Protein AF-A0A3C0IAL8-F1 (afdb_monomer_lite)

pLDDT: mean 86.15, std 12.49, range [31.2, 97.81]

Secondary structure (DSSP, 8-state):
------SS---EEE---GGGS--SSS-EEE-GGGSPP--GGG-SSS-TTSPPPPHHHHHHHHHTHHHHHHHHHHHHHHHHHHHHHHHHTT----HHHHHHHT-HHHHHHHHHH-TT--EE---SSPEEPS-TT---EEEEEEE-TTSSEEEEEEE-SSS--EEEEEE----

Foldseek 3Di:
DPPPPDPDDDFDWAAAPDPLRGDPDRIDTGHPVSDDDDDCVCVPLQNPVQDFDDVVVVVVCVVCVPVVVVQLVVQLVLVVQACVQCVVVLWHDDPSVNVQSNDVRNQSSCCVVDPQNKHFDWDSDWAADPDPVARKTWIWTIAGPVNQKTWIWIIDNPDDIDIDMDGPPPD

Sequence (171 aa):
MQHETTFFDKGWVSFDLGKYRPCHGTYCFFDYDNLPPVDESLFTGNFQWMPLLPKRLQKAAEEDGQARIDSLIYWKNKITNLQQQAQTLGLILPESFVTWMTNPDFLDTVASLSCTACYFDLSETLIKLPFPEEDGHVVRFLNDQQDVICWYLYLHPQKSPLQLTSSLFYA

Radius of gyration: 17.36 Å; chains: 1; bounding box: 44×36×45 Å

Structure (mmCIF, N/CA/C/O backbone):
data_AF-A0A3C0IAL8-F1
#
_entry.id   AF-A0A3C0IAL8-F1
#
loop_
_atom_site.group_PDB
_atom_site.id
_atom_site.type_symbol
_atom_site.label_atom_id
_atom_site.label_alt_id
_atom_site.label_comp_id
_atom_site.label_asym_id
_atom_site.label_entity_id
_atom_site.label_seq_id
_atom_site.pdbx_PDB_ins_code
_atom_site.Cartn_x
_atom_site.Cartn_y
_atom_site.Cartn_z
_atom_site.occupancy
_atom_site.B_iso_or_equiv
_atom_site.auth_seq_id
_atom_site.auth_comp_id
_atom_site.auth_asym_id
_atom_site.auth_atom_id
_atom_site.pdbx_PDB_model_num
ATOM 1 N N . MET A 1 1 ? -14.814 -23.830 5.167 1.00 35.75 1 MET A N 1
ATOM 2 C CA . MET A 1 1 ? -14.252 -22.494 5.445 1.00 35.75 1 MET A CA 1
ATOM 3 C C . MET A 1 1 ? -15.424 -21.547 5.611 1.00 35.75 1 MET A C 1
ATOM 5 O O . MET A 1 1 ? -16.245 -21.485 4.709 1.00 35.75 1 MET A O 1
ATOM 9 N N . GLN A 1 2 ? -15.593 -20.934 6.783 1.00 31.20 2 GLN A N 1
ATOM 10 C CA . GLN A 1 2 ? -16.608 -19.894 6.966 1.00 31.20 2 GLN A CA 1
ATOM 11 C C . GLN A 1 2 ? -16.136 -18.665 6.186 1.00 31.20 2 GLN A C 1
ATOM 13 O O . GLN A 1 2 ? -15.027 -18.194 6.417 1.00 31.20 2 GLN A O 1
ATOM 18 N N . HIS A 1 3 ? -16.928 -18.198 5.221 1.00 40.94 3 HIS A N 1
ATOM 19 C CA . HIS A 1 3 ? -16.642 -16.939 4.547 1.00 40.94 3 HIS A CA 1
ATOM 20 C C . HIS A 1 3 ? -16.819 -15.820 5.574 1.00 40.94 3 HIS A C 1
ATOM 22 O O . HIS A 1 3 ? -17.936 -15.568 6.017 1.00 40.94 3 HIS A O 1
ATOM 28 N N . GLU A 1 4 ? -15.727 -15.170 5.975 1.00 52.72 4 GLU A N 1
ATOM 29 C CA . GLU A 1 4 ? -15.801 -13.877 6.652 1.00 52.72 4 GLU A CA 1
ATOM 30 C C . GLU A 1 4 ? -16.563 -12.915 5.735 1.00 52.72 4 GLU A C 1
ATOM 32 O O . GLU A 1 4 ? -16.044 -12.475 4.700 1.00 52.72 4 GLU A O 1
ATOM 37 N N . THR A 1 5 ? -17.814 -12.623 6.085 1.00 56.06 5 THR A N 1
ATOM 38 C CA . THR A 1 5 ? -18.543 -11.468 5.563 1.00 56.06 5 THR A CA 1
ATOM 39 C C . THR A 1 5 ? -17.784 -10.224 5.993 1.00 56.06 5 THR A C 1
ATOM 41 O O . THR A 1 5 ? -17.752 -9.887 7.176 1.00 56.06 5 THR A O 1
ATOM 44 N N . THR A 1 6 ? -17.121 -9.576 5.040 1.00 67.06 6 THR A N 1
ATOM 45 C CA . THR A 1 6 ? -16.482 -8.280 5.256 1.00 67.06 6 THR A CA 1
ATOM 46 C C . THR A 1 6 ? -17.511 -7.179 5.069 1.00 67.06 6 THR A C 1
ATOM 48 O O . THR A 1 6 ? -18.437 -7.319 4.276 1.00 67.06 6 THR A O 1
ATOM 51 N N . PHE A 1 7 ? -17.330 -6.071 5.784 1.00 84.31 7 PHE A N 1
ATOM 52 C CA . PHE A 1 7 ? -18.125 -4.855 5.599 1.00 84.31 7 PHE A CA 1
ATOM 53 C C . PHE A 1 7 ? -17.987 -4.276 4.175 1.00 84.31 7 PHE A C 1
ATOM 55 O O . PHE A 1 7 ? -18.891 -3.610 3.684 1.00 84.31 7 PHE A O 1
ATOM 62 N N . PHE A 1 8 ? -16.862 -4.554 3.508 1.00 89.25 8 PHE A N 1
ATOM 63 C CA . PHE A 1 8 ? -16.545 -4.090 2.158 1.00 89.25 8 PHE A CA 1
ATOM 64 C C . PHE A 1 8 ? -16.796 -5.166 1.101 1.00 89.25 8 PHE A C 1
ATOM 66 O O . PHE A 1 8 ? -16.550 -6.352 1.356 1.00 89.25 8 PHE A O 1
ATOM 73 N N . ASP A 1 9 ? -17.183 -4.730 -0.099 1.00 90.38 9 ASP A N 1
ATOM 74 C CA . ASP A 1 9 ? -17.199 -5.568 -1.297 1.00 90.38 9 ASP A CA 1
ATOM 75 C C . ASP A 1 9 ? -15.788 -6.082 -1.619 1.00 90.38 9 ASP A C 1
ATOM 77 O O . ASP A 1 9 ? -14.794 -5.363 -1.479 1.00 90.38 9 ASP A O 1
ATOM 81 N N . LYS A 1 10 ? -15.694 -7.343 -2.057 1.00 91.69 10 LYS A N 1
ATOM 82 C CA . LYS A 1 10 ? -14.419 -8.010 -2.352 1.00 91.69 10 LYS A CA 1
ATOM 83 C C . LYS A 1 10 ? -14.203 -8.120 -3.850 1.00 91.69 10 LYS A C 1
ATOM 85 O O . LYS A 1 10 ? -15.022 -8.698 -4.555 1.00 91.69 10 LYS A O 1
ATOM 90 N N . GLY A 1 11 ? -13.073 -7.607 -4.312 1.00 92.00 11 GLY A N 1
ATOM 91 C CA . GLY A 1 11 ? -12.662 -7.721 -5.700 1.00 92.00 11 GLY A CA 1
ATOM 92 C C . GLY A 1 11 ? -11.395 -6.932 -5.979 1.00 92.00 11 GLY A C 1
ATOM 93 O O . GLY A 1 11 ? -10.734 -6.398 -5.084 1.00 92.00 11 GLY A O 1
ATOM 94 N N . TRP A 1 12 ? -11.038 -6.883 -7.251 1.00 90.56 12 TRP A N 1
ATOM 95 C CA . TRP A 1 12 ? -9.847 -6.226 -7.753 1.00 90.56 12 TRP A CA 1
ATOM 96 C C . TRP A 1 12 ? -10.233 -5.048 -8.632 1.00 90.56 12 TRP A C 1
ATOM 98 O O . TRP A 1 12 ? -10.890 -5.227 -9.656 1.00 90.56 12 TRP A O 1
ATOM 108 N N . VAL A 1 13 ? -9.812 -3.844 -8.248 1.00 91.62 13 VAL A N 1
ATOM 109 C CA . VAL A 1 13 ? -9.981 -2.640 -9.068 1.00 91.62 13 VAL A CA 1
ATOM 110 C C . VAL A 1 13 ? -8.710 -2.396 -9.865 1.00 91.62 13 VAL A C 1
ATOM 112 O O . VAL A 1 13 ? -7.643 -2.175 -9.293 1.00 91.62 13 VAL A O 1
ATOM 115 N N . SER A 1 14 ? -8.806 -2.466 -11.193 1.00 88.12 14 SER A N 1
ATOM 116 C CA . SER A 1 14 ? -7.638 -2.351 -12.072 1.00 88.12 14 SER A CA 1
ATOM 117 C C . SER A 1 14 ? -8.013 -2.023 -13.515 1.00 88.12 14 SER A C 1
ATOM 119 O O . SER A 1 14 ? -9.185 -2.021 -13.888 1.00 88.12 14 SER A O 1
ATOM 121 N N . PHE A 1 15 ? -6.994 -1.749 -14.319 1.00 86.06 15 PHE A N 1
ATOM 122 C CA . PHE A 1 15 ? -7.087 -1.391 -15.728 1.00 86.06 15 PHE A CA 1
ATOM 123 C C . PHE A 1 15 ? -7.326 -2.603 -16.636 1.00 86.06 15 PHE A C 1
ATOM 125 O O . PHE A 1 15 ? -7.251 -3.758 -16.203 1.00 86.06 15 PHE A O 1
ATOM 132 N N . ASP A 1 16 ? -7.633 -2.315 -17.898 1.00 86.31 16 ASP A N 1
ATOM 133 C CA . ASP A 1 16 ? -7.812 -3.264 -18.999 1.00 86.31 16 ASP A CA 1
ATOM 134 C C . ASP A 1 16 ? -6.561 -4.136 -19.246 1.00 86.31 16 ASP A C 1
ATOM 136 O O . ASP A 1 16 ? -5.444 -3.629 -19.312 1.00 86.31 16 ASP A O 1
ATOM 140 N N . LEU A 1 17 ? -6.729 -5.452 -19.427 1.00 82.75 17 LEU A N 1
ATOM 141 C CA . LEU A 1 17 ? -5.654 -6.358 -19.884 1.00 82.75 17 LEU A CA 1
ATOM 142 C C . LEU A 1 17 ? -5.938 -6.910 -21.288 1.00 82.75 17 LEU A C 1
ATOM 144 O O . LEU A 1 17 ? -5.728 -8.094 -21.580 1.00 82.75 17 LEU A O 1
ATOM 148 N N . GLY A 1 18 ? -6.463 -6.060 -22.164 1.00 83.69 18 GLY A N 1
ATOM 149 C CA . GLY A 1 18 ? -6.900 -6.392 -23.508 1.00 83.69 18 GLY A CA 1
ATOM 150 C C . GLY A 1 18 ? -7.873 -7.566 -23.513 1.00 83.69 18 GLY A C 1
ATOM 151 O O . GLY A 1 18 ? -8.793 -7.667 -22.704 1.00 83.69 18 GLY A O 1
ATOM 152 N N . LYS A 1 19 ? -7.621 -8.524 -24.409 1.00 83.44 19 LYS A N 1
ATOM 153 C CA . LYS A 1 19 ? -8.463 -9.720 -24.571 1.00 83.44 19 LYS A CA 1
ATOM 154 C C . LYS A 1 19 ? -8.556 -10.619 -23.331 1.00 83.44 19 LYS A C 1
ATOM 156 O O . LYS A 1 19 ? -9.423 -11.483 -23.304 1.00 83.44 19 LYS A O 1
ATOM 161 N N . TYR A 1 20 ? -7.649 -10.479 -22.360 1.00 80.94 20 TYR A N 1
ATOM 162 C CA . TYR A 1 20 ? -7.634 -11.332 -21.168 1.00 80.94 20 TYR A CA 1
ATOM 163 C C . TYR A 1 20 ? -8.583 -10.828 -20.083 1.00 80.94 20 TYR A C 1
ATOM 165 O O . TYR A 1 20 ? -9.113 -11.633 -19.326 1.00 80.94 20 TYR A O 1
ATOM 173 N N . ARG A 1 21 ? -8.797 -9.509 -20.008 1.00 85.31 21 ARG A N 1
ATOM 174 C CA . ARG A 1 21 ? -9.696 -8.878 -19.038 1.00 85.31 21 ARG A CA 1
ATOM 175 C C . ARG A 1 21 ? -10.099 -7.491 -19.552 1.00 85.31 21 ARG A C 1
ATOM 177 O O . ARG A 1 21 ? -9.453 -6.510 -19.172 1.00 85.31 21 ARG A O 1
ATOM 184 N N . PRO A 1 22 ? -11.101 -7.410 -20.445 1.00 86.50 22 PRO A N 1
ATOM 185 C CA . PRO A 1 22 ? -11.515 -6.137 -21.002 1.00 86.50 22 PRO A CA 1
ATOM 186 C C . PRO A 1 22 ? -12.131 -5.237 -19.920 1.00 86.50 22 PRO A C 1
ATOM 188 O O . PRO A 1 22 ? -12.873 -5.710 -19.058 1.00 86.50 22 PRO A O 1
ATOM 191 N N . CYS A 1 23 ? -11.842 -3.941 -19.976 1.00 87.81 23 CYS A N 1
ATOM 192 C CA . CYS A 1 23 ? -12.430 -2.902 -19.139 1.00 87.81 23 CYS A CA 1
ATOM 193 C C . CYS A 1 23 ? -12.922 -1.750 -20.021 1.00 87.81 23 CYS A C 1
ATOM 195 O O . CYS A 1 23 ? -12.203 -1.252 -20.882 1.00 87.81 23 CYS A O 1
ATOM 197 N N . HIS A 1 24 ? -14.158 -1.300 -19.799 1.00 85.06 24 HIS A N 1
ATOM 198 C CA . HIS A 1 24 ? -14.776 -0.208 -20.564 1.00 85.06 24 HIS A CA 1
ATOM 199 C C . HIS A 1 24 ? -14.471 1.193 -19.992 1.00 85.06 24 HIS A C 1
ATOM 201 O O . HIS A 1 24 ? -15.187 2.150 -20.279 1.00 85.06 24 HIS A O 1
ATOM 207 N N . GLY A 1 25 ? -13.407 1.318 -19.197 1.00 85.00 25 GLY A N 1
ATOM 208 C CA . GLY A 1 25 ? -12.898 2.562 -18.618 1.00 85.00 25 GLY A CA 1
ATOM 209 C C . GLY A 1 25 ? -11.415 2.429 -18.254 1.00 85.00 25 GLY A C 1
ATOM 210 O O . GLY A 1 25 ? -10.794 1.412 -18.557 1.00 85.00 25 GLY A O 1
ATOM 211 N N . THR A 1 26 ? -10.839 3.437 -17.592 1.00 86.31 26 THR A N 1
ATOM 212 C CA . THR A 1 26 ? -9.452 3.341 -17.088 1.00 86.31 26 THR A CA 1
ATOM 213 C C . THR A 1 26 ? -9.331 2.282 -15.992 1.00 86.31 26 THR A C 1
ATOM 215 O O . THR A 1 26 ? -8.341 1.561 -15.945 1.00 86.31 26 THR A O 1
ATOM 218 N N . TYR A 1 27 ? -10.361 2.153 -15.149 1.00 91.00 27 TYR A N 1
ATOM 219 C CA . TYR A 1 27 ? -10.442 1.178 -14.065 1.00 91.00 27 TYR A CA 1
ATOM 220 C C . TYR A 1 27 ? -11.813 0.507 -14.039 1.00 91.00 27 TYR A C 1
ATOM 222 O O . TYR A 1 27 ? -12.834 1.157 -14.257 1.00 91.00 27 TYR A O 1
ATOM 230 N N . CYS A 1 28 ? -11.834 -0.785 -13.727 1.00 91.19 28 CYS A N 1
ATOM 231 C CA . CYS A 1 28 ? -13.048 -1.563 -13.502 1.00 91.19 28 CYS A CA 1
ATOM 232 C C . CYS A 1 28 ? -12.871 -2.456 -12.271 1.00 91.19 28 CYS A C 1
ATOM 234 O O . CYS A 1 28 ? -11.744 -2.761 -11.874 1.00 91.19 28 CYS A O 1
ATOM 236 N N . PHE A 1 29 ? -13.990 -2.888 -11.695 1.00 91.56 29 PHE A N 1
ATOM 237 C CA . PHE A 1 29 ? -14.034 -3.865 -10.613 1.00 91.56 29 PHE A CA 1
ATOM 238 C C . PHE A 1 29 ? -14.158 -5.283 -11.180 1.00 91.56 29 PHE A C 1
ATOM 240 O O . PHE A 1 29 ? -14.993 -5.535 -12.049 1.00 91.56 29 PHE A O 1
ATOM 247 N N . PHE A 1 30 ? -13.344 -6.204 -10.673 1.00 90.50 30 PHE A N 1
ATOM 248 C CA . PHE A 1 30 ? -13.320 -7.603 -11.088 1.00 90.50 30 PHE A CA 1
ATOM 249 C C . PHE A 1 30 ? -13.450 -8.520 -9.884 1.00 90.50 30 PHE A C 1
ATOM 251 O O . PHE A 1 30 ? -12.753 -8.338 -8.889 1.00 90.50 30 PHE A O 1
ATOM 258 N N . ASP A 1 31 ? -14.299 -9.535 -10.005 1.00 90.44 31 ASP A N 1
ATOM 259 C CA . ASP A 1 31 ? -14.340 -10.628 -9.035 1.00 90.44 31 ASP A CA 1
ATOM 260 C C . ASP A 1 31 ? -12.985 -11.358 -9.004 1.00 90.44 31 ASP A C 1
ATOM 262 O O . ASP A 1 31 ? -12.359 -11.553 -10.053 1.00 90.44 31 ASP A O 1
ATOM 266 N N . TYR A 1 32 ? -12.543 -11.768 -7.814 1.00 88.62 32 TYR A N 1
ATOM 267 C CA . TYR A 1 32 ? -11.325 -12.556 -7.646 1.00 88.62 32 TYR A CA 1
ATOM 268 C C . TYR A 1 32 ? -11.395 -13.890 -8.388 1.00 88.62 32 TYR A C 1
ATOM 270 O O . TYR A 1 32 ? -10.376 -14.323 -8.922 1.00 88.62 32 TYR A O 1
ATOM 278 N N . ASP A 1 33 ? -12.587 -14.477 -8.525 1.00 88.25 33 ASP A N 1
ATOM 279 C CA . ASP A 1 33 ? -12.788 -15.721 -9.279 1.00 88.25 33 ASP A CA 1
ATOM 280 C C . ASP A 1 33 ? -12.470 -15.570 -10.780 1.00 88.25 33 ASP A C 1
ATOM 282 O O . ASP A 1 33 ? -12.230 -16.557 -11.477 1.00 88.25 33 ASP A O 1
ATOM 286 N N . ASN A 1 34 ? -12.427 -14.333 -11.291 1.00 85.56 34 ASN A N 1
ATOM 287 C CA . ASN A 1 34 ? -12.066 -14.027 -12.677 1.00 85.56 34 ASN A CA 1
ATOM 288 C C . ASN A 1 34 ? -10.583 -13.666 -12.854 1.00 85.56 34 ASN A C 1
ATOM 290 O O . ASN A 1 34 ? -10.156 -13.351 -13.971 1.00 85.56 34 ASN A O 1
ATOM 294 N N . LEU A 1 35 ? -9.791 -13.657 -11.778 1.00 84.88 35 LEU A N 1
ATOM 295 C CA . LEU A 1 35 ? -8.363 -13.376 -11.859 1.00 84.88 35 LEU A CA 1
ATOM 296 C C . LEU A 1 35 ? -7.565 -14.655 -12.138 1.00 84.88 35 LEU A C 1
ATOM 298 O O . LEU A 1 35 ? -7.935 -15.737 -11.681 1.00 84.88 35 LEU A O 1
ATOM 302 N N . PRO A 1 36 ? -6.436 -14.554 -12.862 1.00 83.31 36 PRO A N 1
ATOM 303 C CA . PRO A 1 36 ? -5.497 -15.661 -12.954 1.00 83.31 36 PRO A CA 1
ATOM 304 C C . PRO A 1 36 ? -5.048 -16.104 -11.553 1.00 83.31 36 PRO A C 1
ATOM 306 O O . PRO A 1 36 ? -4.819 -15.240 -10.699 1.00 83.31 36 PRO A O 1
ATOM 309 N N . PRO A 1 37 ? -4.871 -17.415 -11.311 1.00 85.19 37 PRO A N 1
ATOM 310 C CA . PRO A 1 37 ? -4.350 -17.887 -10.038 1.00 85.19 37 PRO A CA 1
ATOM 311 C C . PRO A 1 37 ? -2.950 -17.315 -9.805 1.00 85.19 37 PRO A C 1
ATOM 313 O O . PRO A 1 37 ? -2.134 -17.245 -10.729 1.00 85.19 37 PRO A O 1
ATOM 316 N N . VAL A 1 38 ? -2.671 -16.932 -8.562 1.00 84.69 38 VAL A N 1
ATOM 317 C CA . VAL A 1 38 ? -1.350 -16.468 -8.138 1.00 84.69 38 VAL A CA 1
ATOM 318 C C . VAL A 1 38 ? -0.717 -17.538 -7.260 1.00 84.69 38 VAL A C 1
ATOM 320 O O . VAL A 1 38 ? -1.393 -18.174 -6.456 1.00 84.69 38 VAL A O 1
ATOM 323 N N . ASP A 1 39 ? 0.584 -17.760 -7.428 1.00 88.88 39 ASP A N 1
ATOM 324 C CA . ASP A 1 39 ? 1.335 -18.669 -6.570 1.00 88.88 39 ASP A CA 1
ATOM 325 C C . ASP A 1 39 ? 1.589 -18.011 -5.206 1.00 88.88 39 ASP A C 1
ATOM 327 O O . ASP A 1 39 ? 2.537 -17.244 -5.025 1.00 88.88 39 ASP A O 1
ATOM 331 N N . GLU A 1 40 ? 0.720 -18.308 -4.239 1.00 89.75 40 GLU A N 1
ATOM 332 C CA . GLU A 1 40 ? 0.802 -17.766 -2.879 1.00 89.75 40 GLU A CA 1
ATOM 333 C C . GLU A 1 40 ? 2.081 -18.179 -2.136 1.00 89.75 40 GLU A C 1
ATOM 335 O O . GLU A 1 40 ? 2.468 -17.513 -1.175 1.00 89.75 40 GLU A O 1
ATOM 340 N N . SER A 1 41 ? 2.801 -19.217 -2.590 1.00 90.88 41 SER A N 1
ATOM 341 C CA . SER A 1 41 ? 4.092 -19.588 -1.991 1.00 90.88 41 SER A CA 1
ATOM 342 C C . SER A 1 41 ? 5.149 -18.484 -2.133 1.00 90.88 41 SER A C 1
ATOM 344 O O . SER A 1 41 ? 6.115 -18.437 -1.369 1.00 90.88 41 SER A O 1
ATOM 346 N N . LEU A 1 42 ? 4.936 -17.542 -3.058 1.00 88.19 42 LEU A N 1
ATOM 347 C CA . LEU A 1 42 ? 5.779 -16.366 -3.260 1.00 88.19 42 LEU A CA 1
ATOM 348 C C . LEU A 1 42 ? 5.505 -15.245 -2.238 1.00 88.19 42 LEU A C 1
ATOM 350 O O . LEU A 1 42 ? 6.304 -14.310 -2.125 1.00 88.19 42 LEU A O 1
ATOM 354 N N . PHE A 1 43 ? 4.409 -15.307 -1.474 1.00 88.56 43 PHE A N 1
ATOM 355 C CA . PHE A 1 43 ? 3.984 -14.258 -0.536 1.00 88.56 43 PHE A CA 1
ATOM 356 C C . PHE A 1 43 ? 4.683 -14.365 0.825 1.00 88.56 43 PHE A C 1
ATOM 358 O O . PHE A 1 43 ? 4.064 -14.394 1.883 1.00 88.56 43 PHE A O 1
ATOM 365 N N . THR A 1 44 ? 6.013 -14.372 0.803 1.00 88.88 44 THR A N 1
ATOM 366 C CA . THR A 1 44 ? 6.854 -14.485 2.008 1.00 88.88 44 THR A CA 1
ATOM 367 C C . THR A 1 44 ? 7.075 -13.157 2.739 1.00 88.88 44 THR A C 1
ATOM 369 O O . THR A 1 44 ? 7.806 -13.113 3.722 1.00 88.88 44 THR A O 1
ATOM 372 N N . GLY A 1 45 ? 6.513 -12.053 2.233 1.00 85.62 45 GLY A N 1
ATOM 373 C CA . GLY A 1 45 ? 6.775 -10.693 2.724 1.00 85.62 45 GLY A CA 1
ATOM 374 C C . GLY A 1 45 ? 8.100 -10.080 2.247 1.00 85.62 45 GLY A C 1
ATOM 375 O O . GLY A 1 45 ? 8.328 -8.897 2.471 1.00 85.62 45 GLY A O 1
ATOM 376 N N . ASN A 1 46 ? 8.941 -10.847 1.542 1.00 84.38 46 ASN A N 1
ATOM 377 C CA . ASN A 1 46 ? 10.250 -10.396 1.044 1.00 84.38 46 ASN A CA 1
ATOM 378 C C . ASN A 1 46 ? 10.240 -9.952 -0.429 1.00 84.38 46 ASN A C 1
ATOM 380 O O . ASN A 1 46 ? 11.284 -9.590 -0.965 1.00 84.38 46 ASN A O 1
ATOM 384 N N . PHE A 1 47 ? 9.083 -10.022 -1.095 1.00 88.69 47 PHE A N 1
ATOM 385 C CA . PHE A 1 47 ? 8.866 -9.528 -2.464 1.00 88.69 47 PHE A CA 1
ATOM 386 C C . PHE A 1 47 ? 9.849 -10.073 -3.519 1.00 88.69 47 PHE A C 1
ATOM 388 O O . PHE A 1 47 ? 10.136 -9.418 -4.514 1.00 88.69 47 PHE A O 1
ATOM 395 N N . GLN A 1 48 ? 10.337 -11.306 -3.343 1.00 84.62 48 GLN A N 1
ATOM 396 C CA . GLN A 1 48 ? 11.317 -11.944 -4.241 1.00 84.62 48 GLN A CA 1
ATOM 397 C C . GLN A 1 48 ? 10.805 -12.158 -5.674 1.00 84.62 48 GLN A C 1
ATOM 399 O O . GLN A 1 48 ? 11.594 -12.353 -6.594 1.00 84.62 48 GLN A O 1
ATOM 404 N N . TRP A 1 49 ? 9.487 -12.136 -5.860 1.00 85.69 49 TRP A N 1
ATOM 405 C CA . TRP A 1 49 ? 8.832 -12.227 -7.161 1.00 85.69 49 TRP A CA 1
ATOM 406 C C . TRP A 1 49 ? 8.880 -10.914 -7.953 1.00 85.69 49 TRP A C 1
ATOM 408 O O . TRP A 1 49 ? 8.554 -10.911 -9.141 1.00 85.69 49 TRP A O 1
ATOM 418 N N . MET A 1 50 ? 9.266 -9.795 -7.329 1.00 83.62 50 MET A N 1
ATOM 419 C CA . MET A 1 50 ? 9.373 -8.525 -8.033 1.00 83.62 50 MET A CA 1
ATOM 420 C C . MET A 1 50 ? 10.550 -8.523 -9.013 1.00 83.62 50 MET A C 1
ATOM 422 O O . MET A 1 50 ? 11.664 -8.908 -8.646 1.00 83.62 50 MET A O 1
ATOM 426 N N . PRO A 1 51 ? 10.346 -8.035 -10.248 1.00 80.19 51 PRO A N 1
ATOM 427 C CA . PRO A 1 51 ? 11.447 -7.845 -11.174 1.00 80.19 51 PRO A CA 1
ATOM 428 C C . PRO A 1 51 ? 12.387 -6.753 -10.656 1.00 80.19 51 PRO A C 1
ATOM 430 O O . PRO A 1 51 ? 11.955 -5.767 -10.062 1.00 80.19 51 PRO A O 1
ATOM 433 N N . LEU A 1 52 ? 13.682 -6.902 -10.935 1.00 72.12 52 LEU A N 1
ATOM 434 C CA . LEU A 1 52 ? 14.645 -5.828 -10.700 1.00 72.12 52 LEU A CA 1
ATOM 435 C C . LEU A 1 52 ? 14.326 -4.629 -11.600 1.00 72.12 52 LEU A C 1
ATOM 437 O O . LEU A 1 52 ? 13.925 -4.805 -12.756 1.00 72.12 52 LEU A O 1
ATOM 441 N N . LEU A 1 53 ? 14.595 -3.421 -11.095 1.00 72.44 53 LEU A N 1
ATOM 442 C CA . LEU A 1 53 ? 14.522 -2.185 -11.874 1.00 72.44 53 LEU A CA 1
ATOM 443 C C . LEU A 1 53 ? 15.217 -2.355 -13.234 1.00 72.44 53 LEU A C 1
ATOM 445 O O . LEU A 1 53 ? 16.341 -2.862 -13.285 1.00 72.44 53 LEU A O 1
ATOM 449 N N . PRO A 1 54 ? 14.626 -1.895 -14.348 1.00 72.44 54 PRO A N 1
ATOM 450 C CA . PRO A 1 54 ? 15.333 -1.835 -15.619 1.00 72.44 54 PRO A CA 1
ATOM 451 C C . PRO A 1 54 ? 16.669 -1.087 -15.470 1.00 72.44 54 PRO A C 1
ATOM 453 O O . PRO A 1 54 ? 16.702 0.007 -14.912 1.00 72.44 54 PRO A O 1
ATOM 456 N N . LYS A 1 55 ? 17.767 -1.623 -16.024 1.00 69.50 55 LYS A N 1
ATOM 457 C CA . LYS A 1 55 ? 19.135 -1.061 -15.886 1.00 69.50 55 LYS A CA 1
ATOM 458 C C . LYS A 1 55 ? 19.243 0.442 -16.177 1.00 69.50 55 LYS A C 1
ATOM 460 O O . LYS A 1 55 ? 20.041 1.138 -15.563 1.00 69.50 55 LYS A O 1
ATOM 465 N N . ARG A 1 56 ? 18.434 0.951 -17.114 1.00 67.12 56 ARG A N 1
ATOM 466 C CA . ARG A 1 56 ? 18.388 2.386 -17.448 1.00 67.12 56 ARG A CA 1
ATOM 467 C C . ARG A 1 56 ? 17.938 3.259 -16.269 1.00 67.12 56 ARG A C 1
ATOM 469 O O . ARG A 1 56 ? 18.414 4.376 -16.141 1.00 67.12 56 ARG A O 1
ATOM 476 N N . LEU A 1 57 ? 17.033 2.744 -15.437 1.00 69.69 57 LEU A N 1
ATOM 477 C CA . LEU A 1 57 ? 16.514 3.431 -14.255 1.00 69.69 57 LEU A CA 1
ATOM 478 C C . LEU A 1 57 ? 17.460 3.263 -13.067 1.00 69.69 57 LEU A C 1
ATOM 480 O O . LEU A 1 57 ? 17.635 4.209 -12.314 1.00 69.69 57 LEU A O 1
ATOM 484 N N . GLN A 1 58 ? 18.142 2.114 -12.964 1.00 68.12 58 GLN A N 1
ATOM 485 C CA . GLN A 1 58 ? 19.210 1.913 -11.976 1.00 68.12 58 GLN A CA 1
ATOM 486 C C . GLN A 1 58 ? 20.304 2.978 -12.127 1.00 68.12 58 GLN A C 1
ATOM 488 O O . GLN A 1 58 ? 20.646 3.649 -11.163 1.00 68.12 58 GLN A O 1
ATOM 493 N N . LYS A 1 59 ? 20.772 3.216 -13.360 1.00 62.81 59 LYS A N 1
ATOM 494 C CA . LYS A 1 59 ? 21.808 4.220 -13.635 1.00 62.81 59 LYS A CA 1
ATOM 495 C C . LYS A 1 59 ? 21.376 5.646 -13.261 1.00 62.81 59 LYS A C 1
ATOM 497 O O . LYS A 1 59 ? 22.154 6.379 -12.667 1.00 62.81 59 LYS A O 1
ATOM 502 N N . ALA A 1 60 ? 20.135 6.026 -13.571 1.00 64.44 60 ALA A N 1
ATOM 503 C CA . ALA A 1 60 ? 19.603 7.337 -13.194 1.00 64.44 60 ALA A CA 1
ATOM 504 C C . ALA A 1 60 ? 19.468 7.493 -11.666 1.00 64.44 60 ALA A C 1
ATOM 506 O O . ALA A 1 60 ? 19.747 8.560 -11.132 1.00 64.44 60 ALA A O 1
ATOM 507 N N . ALA A 1 61 ? 19.087 6.422 -10.960 1.00 66.81 61 ALA A N 1
ATOM 508 C CA . ALA A 1 61 ? 19.004 6.410 -9.501 1.00 66.81 61 ALA A CA 1
ATOM 509 C C . ALA A 1 61 ? 20.384 6.468 -8.816 1.00 66.81 61 ALA A C 1
ATOM 511 O O . ALA A 1 61 ? 20.502 7.016 -7.722 1.00 66.81 61 ALA A O 1
ATOM 512 N N . GLU A 1 62 ? 21.423 5.911 -9.445 1.00 69.62 62 GLU A N 1
ATOM 513 C CA . GLU A 1 62 ? 22.813 5.968 -8.967 1.00 69.62 62 GLU A CA 1
ATOM 514 C C . GLU A 1 62 ? 23.445 7.357 -9.152 1.00 69.62 62 GLU A C 1
ATOM 516 O O . GLU A 1 62 ? 24.270 7.774 -8.339 1.00 69.62 62 GLU A O 1
ATOM 521 N N . GLU A 1 63 ? 23.058 8.084 -10.204 1.00 67.75 63 GLU A N 1
ATOM 522 C CA . GLU A 1 63 ? 23.600 9.408 -10.537 1.00 67.75 63 GLU A CA 1
ATOM 523 C C . GLU A 1 63 ? 23.092 10.529 -9.603 1.00 67.75 63 GLU A C 1
ATOM 525 O O . GLU A 1 63 ? 23.769 11.549 -9.467 1.00 67.75 63 GLU A O 1
ATOM 530 N N . ASP A 1 64 ? 21.973 10.325 -8.893 1.00 74.69 64 ASP A N 1
ATOM 531 C CA . ASP A 1 64 ? 21.403 11.269 -7.913 1.00 74.69 64 ASP A CA 1
ATOM 532 C C . ASP A 1 64 ? 21.366 10.688 -6.484 1.00 74.69 64 ASP A C 1
ATOM 534 O O . ASP A 1 64 ? 20.326 10.530 -5.835 1.00 74.69 64 ASP A O 1
ATOM 538 N N . GLY A 1 65 ? 22.550 10.319 -5.986 1.00 78.62 65 GLY A N 1
ATOM 539 C CA . GLY A 1 65 ? 22.698 9.647 -4.693 1.00 78.62 65 GLY A CA 1
ATOM 540 C C . GLY A 1 65 ? 22.143 10.433 -3.496 1.00 78.62 65 GLY A C 1
ATOM 541 O O . GLY A 1 65 ? 21.635 9.818 -2.558 1.00 78.62 65 GLY A O 1
ATOM 542 N N . GLN A 1 66 ? 22.189 11.772 -3.518 1.00 84.81 66 GLN A N 1
ATOM 543 C CA . GLN A 1 66 ? 21.667 12.586 -2.414 1.00 84.81 66 GLN A CA 1
ATOM 544 C C . GLN A 1 66 ? 20.136 12.600 -2.397 1.00 84.81 66 GLN A C 1
ATOM 546 O O . GLN A 1 66 ? 19.559 12.329 -1.344 1.00 84.81 66 GLN A O 1
ATOM 551 N N . ALA A 1 67 ? 19.467 12.819 -3.537 1.00 82.31 67 ALA A N 1
ATOM 552 C CA . ALA A 1 67 ? 18.004 12.783 -3.579 1.00 82.31 67 ALA A CA 1
ATOM 553 C C . ALA A 1 67 ? 17.457 11.408 -3.167 1.00 82.31 67 ALA A C 1
ATOM 555 O O . ALA A 1 67 ? 16.426 11.309 -2.495 1.00 82.31 67 ALA A O 1
ATOM 556 N N . ARG A 1 68 ? 18.179 10.330 -3.500 1.00 82.06 68 ARG A N 1
ATOM 557 C CA . ARG A 1 68 ? 17.826 8.975 -3.063 1.00 82.06 68 ARG A CA 1
ATOM 558 C C . ARG A 1 68 ? 17.947 8.791 -1.548 1.00 82.06 68 ARG A C 1
ATOM 560 O O . ARG A 1 68 ? 17.065 8.181 -0.940 1.00 82.06 68 ARG A O 1
ATOM 567 N N . ILE A 1 69 ? 19.002 9.324 -0.926 1.00 86.06 69 ILE A N 1
ATOM 568 C CA . ILE A 1 69 ? 19.161 9.327 0.539 1.00 86.06 69 ILE A CA 1
ATOM 569 C C . ILE A 1 69 ? 18.042 10.138 1.201 1.00 86.06 69 ILE A C 1
ATOM 571 O O . ILE A 1 69 ? 17.444 9.673 2.174 1.00 86.06 69 ILE A O 1
ATOM 575 N N . ASP A 1 70 ? 17.718 11.310 0.660 1.00 88.62 70 ASP A N 1
ATOM 576 C CA . ASP A 1 70 ? 16.671 12.177 1.201 1.00 88.62 70 ASP A CA 1
ATOM 577 C C . ASP A 1 70 ? 15.294 11.501 1.119 1.00 88.62 70 ASP A C 1
ATOM 579 O O . ASP A 1 70 ? 14.548 11.490 2.100 1.00 88.62 70 ASP A O 1
ATOM 583 N N . SER A 1 71 ? 14.991 10.843 -0.005 1.00 84.38 71 SER A N 1
ATOM 584 C CA . SER A 1 71 ? 13.783 10.028 -0.182 1.00 84.38 71 SER A CA 1
ATOM 585 C C . SER A 1 71 ? 13.717 8.875 0.829 1.00 84.38 71 SER A C 1
ATOM 587 O O . SER A 1 71 ? 12.697 8.679 1.490 1.00 84.38 71 SER A O 1
ATOM 589 N N . LEU A 1 72 ? 14.823 8.153 1.040 1.00 88.38 72 LEU A N 1
ATOM 590 C CA . LEU A 1 72 ? 14.912 7.092 2.050 1.00 88.38 72 LEU A CA 1
ATOM 591 C C . LEU A 1 72 ? 14.595 7.596 3.462 1.00 88.38 72 LEU A C 1
ATOM 593 O O . LEU A 1 72 ? 13.860 6.942 4.205 1.00 88.38 72 LEU A O 1
ATOM 597 N N . ILE A 1 73 ? 15.155 8.744 3.846 1.00 92.44 73 ILE A N 1
ATOM 598 C CA . ILE A 1 73 ? 14.903 9.367 5.150 1.00 92.44 73 ILE A CA 1
ATOM 599 C C . ILE A 1 73 ? 13.436 9.795 5.251 1.00 92.44 73 ILE A C 1
ATOM 601 O O . ILE A 1 73 ? 12.778 9.502 6.250 1.00 92.44 73 ILE A O 1
ATOM 605 N N . TYR A 1 74 ? 12.910 10.439 4.209 1.00 91.19 74 TYR A N 1
ATOM 606 C CA . TYR A 1 74 ? 11.520 10.879 4.135 1.00 91.19 74 TYR A CA 1
ATOM 607 C C . TYR A 1 74 ? 10.537 9.720 4.349 1.00 91.19 74 TYR A C 1
ATOM 609 O O . TYR A 1 74 ? 9.680 9.786 5.235 1.00 91.19 74 TYR A O 1
ATOM 617 N N . TRP A 1 75 ? 10.703 8.626 3.603 1.00 91.88 75 TRP A N 1
ATOM 618 C CA . TRP A 1 75 ? 9.842 7.448 3.693 1.00 91.88 75 TRP A CA 1
ATOM 619 C C . TRP A 1 75 ? 9.940 6.749 5.050 1.00 91.88 75 TRP A C 1
ATOM 621 O O . TRP A 1 75 ? 8.914 6.425 5.655 1.00 91.88 75 TRP A O 1
ATOM 631 N N . LYS A 1 76 ? 11.158 6.586 5.586 1.00 93.81 76 LYS A N 1
ATOM 632 C CA . LYS A 1 76 ? 11.368 6.026 6.932 1.00 93.81 76 LYS A CA 1
ATOM 633 C C . LYS A 1 76 ? 10.686 6.857 8.012 1.00 93.81 76 LYS A C 1
ATOM 635 O O . LYS A 1 76 ? 10.056 6.287 8.902 1.00 93.81 76 LYS A O 1
ATOM 640 N N . ASN A 1 77 ? 10.768 8.183 7.928 1.00 95.31 77 ASN A N 1
ATOM 641 C CA . ASN A 1 77 ? 10.124 9.074 8.889 1.00 95.31 77 ASN A CA 1
ATOM 642 C C . ASN A 1 77 ? 8.595 8.985 8.804 1.00 95.31 77 ASN A C 1
ATOM 644 O O . ASN A 1 77 ? 7.942 8.865 9.843 1.00 95.31 77 ASN A O 1
ATOM 648 N N . LYS A 1 78 ? 8.020 8.974 7.591 1.00 95.06 78 LYS A N 1
ATOM 649 C CA . LYS A 1 78 ? 6.570 8.795 7.406 1.00 95.06 78 LYS A CA 1
ATOM 650 C C . LYS A 1 78 ? 6.079 7.473 7.997 1.00 95.06 78 LYS A C 1
ATOM 652 O O . LYS A 1 78 ? 5.113 7.464 8.756 1.00 95.06 78 LYS A O 1
ATOM 657 N N . ILE A 1 79 ? 6.769 6.371 7.705 1.00 96.38 79 ILE A N 1
ATOM 658 C CA . ILE A 1 79 ? 6.404 5.053 8.237 1.00 96.38 79 ILE A CA 1
ATOM 659 C C . ILE A 1 79 ? 6.559 4.996 9.758 1.00 96.38 79 ILE A C 1
ATOM 661 O O . ILE A 1 79 ? 5.652 4.516 10.433 1.00 96.38 79 ILE A O 1
ATOM 665 N N . THR A 1 80 ? 7.636 5.559 10.310 1.00 96.56 80 THR A N 1
ATOM 666 C CA . THR A 1 80 ? 7.844 5.627 11.767 1.00 96.56 80 THR A CA 1
ATOM 667 C C . THR A 1 80 ? 6.705 6.381 12.459 1.00 96.56 80 THR A C 1
ATOM 669 O O . THR A 1 80 ? 6.190 5.921 13.477 1.00 96.56 80 THR A O 1
ATOM 672 N N . ASN A 1 81 ? 6.267 7.510 11.893 1.00 97.31 81 ASN A N 1
ATOM 673 C CA . ASN A 1 81 ? 5.132 8.273 12.413 1.00 97.31 81 ASN A CA 1
ATOM 674 C C . ASN A 1 81 ? 3.838 7.435 12.398 1.00 97.31 81 ASN A C 1
ATOM 676 O O . ASN A 1 81 ? 3.151 7.323 13.412 1.00 97.31 81 ASN A O 1
ATOM 680 N N . LEU A 1 82 ? 3.534 6.764 11.285 1.00 97.62 82 LEU A N 1
ATOM 681 C CA . LEU A 1 82 ? 2.341 5.916 11.190 1.00 97.62 82 LEU A CA 1
ATOM 682 C C . LEU A 1 82 ? 2.381 4.712 12.133 1.00 97.62 82 LEU A C 1
ATOM 684 O O . LEU A 1 82 ? 1.347 4.349 12.688 1.00 97.62 82 LEU A O 1
ATOM 688 N N . GLN A 1 83 ? 3.552 4.113 12.360 1.00 97.62 83 GLN A N 1
ATOM 689 C CA . GLN A 1 83 ? 3.713 3.051 13.355 1.00 97.62 83 GLN A CA 1
ATOM 690 C C . GLN A 1 83 ? 3.404 3.557 14.769 1.00 97.62 83 GLN A C 1
ATOM 692 O O . GLN A 1 83 ? 2.704 2.876 15.516 1.00 97.62 83 GLN A O 1
ATOM 697 N N . GLN A 1 84 ? 3.866 4.761 15.125 1.00 97.69 84 GLN A N 1
ATOM 698 C CA . GLN A 1 84 ? 3.554 5.381 16.416 1.00 97.69 84 GLN A CA 1
ATOM 699 C C . GLN A 1 84 ? 2.053 5.661 16.561 1.00 97.69 84 GLN A C 1
ATOM 701 O O . GLN A 1 84 ? 1.470 5.323 17.588 1.00 97.69 84 GLN A O 1
ATOM 706 N N . GLN A 1 85 ? 1.410 6.214 15.528 1.00 97.81 85 GLN A N 1
ATOM 707 C CA . GLN A 1 85 ? -0.042 6.433 15.524 1.00 97.81 85 GLN A CA 1
ATOM 708 C C . GLN A 1 85 ? -0.828 5.122 15.624 1.00 97.81 85 GLN A C 1
ATOM 710 O O . GLN A 1 85 ? -1.798 5.032 16.369 1.00 97.81 85 GLN A O 1
ATOM 715 N N . ALA A 1 86 ? -0.415 4.082 14.900 1.00 97.06 86 ALA A N 1
ATOM 716 C CA . ALA A 1 86 ? -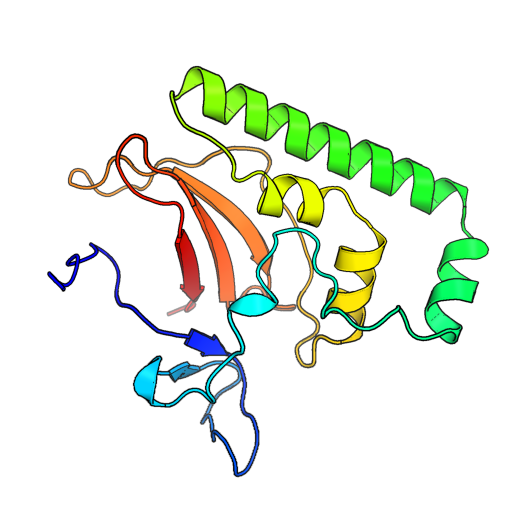1.061 2.780 14.995 1.00 97.06 86 ALA A CA 1
ATOM 717 C C . ALA A 1 86 ? -0.954 2.225 16.417 1.00 97.06 86 ALA A C 1
ATOM 719 O O . ALA A 1 86 ? -1.956 1.798 16.983 1.00 97.06 86 ALA A O 1
ATOM 720 N N . GLN A 1 87 ? 0.228 2.318 17.031 1.00 96.19 87 GLN A N 1
ATOM 721 C CA . GLN A 1 87 ? 0.451 1.851 18.394 1.00 96.19 87 GLN A CA 1
ATOM 722 C C . GLN A 1 87 ? -0.443 2.570 19.415 1.00 96.19 87 GLN A C 1
ATOM 724 O O . GLN A 1 87 ? -1.008 1.909 20.287 1.00 96.19 87 GLN A O 1
ATOM 729 N N . THR A 1 88 ? -0.611 3.896 19.318 1.00 96.75 88 THR A N 1
ATOM 730 C CA . THR A 1 88 ? -1.495 4.644 20.234 1.00 96.75 88 THR A CA 1
ATOM 731 C C . THR A 1 88 ? -2.969 4.278 20.066 1.00 96.75 88 THR A C 1
ATOM 733 O O . THR A 1 88 ? -3.731 4.375 21.026 1.00 96.75 88 THR A O 1
ATOM 736 N N . LEU A 1 89 ? -3.357 3.814 18.877 1.00 95.69 89 LEU A N 1
ATOM 737 C CA . LEU A 1 89 ? -4.706 3.355 18.545 1.00 95.69 89 LEU A CA 1
ATOM 738 C C . LEU A 1 89 ? -4.918 1.848 18.785 1.00 95.69 89 LEU A C 1
ATOM 740 O O . LEU A 1 89 ? -6.006 1.340 18.527 1.00 95.69 89 LEU A O 1
ATOM 744 N N . GLY A 1 90 ? -3.904 1.115 19.263 1.00 95.62 90 GLY A N 1
ATOM 745 C CA . GLY A 1 90 ? -3.983 -0.342 19.427 1.00 95.62 90 GLY A CA 1
ATOM 746 C C . GLY A 1 90 ? -4.033 -1.115 18.101 1.00 95.62 90 GLY A C 1
ATOM 747 O O . GLY A 1 90 ? -4.518 -2.243 18.058 1.00 95.62 90 GLY A O 1
ATOM 748 N N . LEU A 1 91 ? -3.546 -0.506 17.020 1.00 96.75 91 LEU A N 1
ATOM 749 C CA . LEU A 1 91 ? -3.445 -1.075 15.680 1.00 96.75 91 LEU A CA 1
ATOM 750 C C . LEU A 1 91 ? -2.016 -1.553 15.400 1.00 96.75 91 LEU A C 1
ATOM 752 O O . LEU A 1 91 ? -1.047 -1.090 16.004 1.00 96.75 91 LEU A O 1
ATOM 756 N N . ILE A 1 92 ? -1.877 -2.452 14.425 1.00 95.00 92 ILE A N 1
ATOM 757 C CA . ILE A 1 92 ? -0.583 -2.981 13.987 1.00 95.00 92 ILE A CA 1
ATOM 758 C C . ILE A 1 92 ? -0.436 -2.743 12.486 1.00 95.00 92 ILE A C 1
ATOM 760 O O . ILE A 1 92 ? -1.260 -3.207 11.700 1.00 95.00 92 ILE A O 1
ATOM 764 N N . LEU A 1 93 ? 0.628 -2.041 12.083 1.00 95.56 93 LEU A N 1
ATOM 765 C CA . LEU A 1 93 ? 1.022 -1.981 10.674 1.00 95.56 93 LEU A CA 1
ATOM 766 C C . LEU A 1 93 ? 1.630 -3.332 10.257 1.00 95.56 93 LEU A C 1
ATOM 768 O O . LEU A 1 93 ? 2.519 -3.822 10.957 1.00 95.56 93 LEU A O 1
ATOM 772 N N . PRO A 1 94 ? 1.221 -3.918 9.116 1.00 94.94 94 PRO A N 1
ATOM 773 C CA . PRO A 1 94 ? 1.836 -5.133 8.596 1.00 94.94 94 PRO A CA 1
ATOM 774 C C . PRO A 1 94 ? 3.328 -4.930 8.327 1.00 94.94 94 PRO A C 1
ATOM 776 O O . PRO A 1 94 ? 3.722 -3.947 7.697 1.00 94.94 94 PRO A O 1
ATOM 779 N N . GLU A 1 95 ? 4.156 -5.892 8.726 1.00 93.81 95 GLU A N 1
ATOM 780 C CA . GLU A 1 95 ? 5.599 -5.852 8.462 1.00 93.81 95 GLU A CA 1
ATOM 781 C C . GLU A 1 95 ? 5.903 -5.807 6.959 1.00 93.81 95 GLU A C 1
ATOM 783 O O . GLU A 1 95 ? 6.741 -5.025 6.525 1.00 93.81 95 GLU A O 1
ATOM 788 N N . SER A 1 96 ? 5.163 -6.564 6.142 1.00 93.50 96 SER A N 1
ATOM 789 C CA . SER A 1 96 ? 5.292 -6.526 4.680 1.00 93.50 96 SER A CA 1
ATOM 790 C C . SER A 1 96 ? 5.040 -5.126 4.112 1.00 93.50 96 SER A C 1
ATOM 792 O O . SER A 1 96 ? 5.753 -4.693 3.210 1.00 93.50 96 SER A O 1
ATOM 794 N N . PHE A 1 97 ? 4.081 -4.384 4.671 1.00 94.31 97 PHE A N 1
ATOM 795 C CA . PHE A 1 97 ? 3.801 -3.006 4.272 1.00 94.31 97 PHE A CA 1
ATOM 796 C C . PHE A 1 97 ? 4.935 -2.058 4.676 1.00 94.31 97 PHE A C 1
ATOM 798 O O . PHE A 1 97 ? 5.354 -1.226 3.877 1.00 94.31 97 PHE A O 1
ATOM 805 N N . VAL A 1 98 ? 5.483 -2.209 5.885 1.00 94.12 98 VAL A N 1
ATOM 806 C CA . VAL A 1 98 ? 6.654 -1.442 6.344 1.00 94.12 98 VAL A CA 1
ATOM 807 C C . VAL A 1 98 ? 7.859 -1.708 5.438 1.00 94.12 98 VAL A C 1
ATOM 809 O O . VAL A 1 98 ? 8.467 -0.762 4.935 1.00 94.12 98 VAL A O 1
ATOM 812 N N . THR A 1 99 ? 8.165 -2.979 5.171 1.00 91.75 99 THR A N 1
ATOM 813 C CA . THR A 1 99 ? 9.244 -3.402 4.266 1.00 91.75 99 THR A CA 1
ATOM 814 C C . THR A 1 99 ? 9.058 -2.817 2.871 1.00 91.75 99 THR A C 1
ATOM 816 O O . THR A 1 99 ? 10.010 -2.303 2.289 1.00 91.75 99 THR A O 1
ATOM 819 N N . TRP A 1 100 ? 7.829 -2.835 2.350 1.00 91.00 100 TRP A N 1
ATOM 820 C CA . TRP A 1 100 ? 7.517 -2.256 1.050 1.00 91.00 100 TRP A CA 1
ATOM 821 C C . TRP A 1 100 ? 7.752 -0.744 1.010 1.00 91.00 100 TRP A C 1
ATOM 823 O O . TRP A 1 100 ? 8.536 -0.246 0.206 1.00 91.00 100 TRP A O 1
ATOM 833 N N . MET A 1 101 ? 7.100 -0.006 1.910 1.00 91.88 101 MET A N 1
ATOM 834 C CA . MET A 1 101 ? 7.062 1.459 1.884 1.00 91.88 101 MET A CA 1
ATOM 835 C C . MET A 1 101 ? 8.384 2.121 2.295 1.00 91.88 101 MET A C 1
ATOM 837 O O . MET A 1 101 ? 8.539 3.328 2.133 1.00 91.88 101 MET A O 1
ATOM 841 N N . THR A 1 102 ? 9.333 1.357 2.838 1.00 90.06 102 THR A N 1
ATOM 842 C CA . THR A 1 102 ? 10.677 1.839 3.200 1.00 90.06 102 THR A CA 1
ATOM 843 C C . THR A 1 102 ? 11.766 1.416 2.216 1.00 90.06 102 THR A C 1
ATOM 845 O O . THR A 1 102 ? 12.926 1.797 2.401 1.00 90.06 102 THR A O 1
ATOM 848 N N . ASN A 1 103 ? 11.412 0.669 1.165 1.00 87.44 103 ASN A N 1
ATOM 849 C CA . ASN A 1 103 ? 12.345 0.235 0.136 1.00 87.44 103 ASN A CA 1
ATOM 850 C C . ASN A 1 103 ? 12.136 1.024 -1.175 1.00 87.44 103 ASN A C 1
ATOM 852 O O . ASN A 1 103 ? 11.198 0.737 -1.923 1.00 87.44 103 ASN A O 1
ATOM 856 N N . PRO A 1 104 ? 13.020 1.981 -1.504 1.00 83.12 104 PRO A N 1
ATOM 857 C CA . PRO A 1 104 ? 12.874 2.827 -2.684 1.00 83.12 104 PRO A CA 1
ATOM 858 C C . PRO A 1 104 ? 12.943 2.031 -3.987 1.00 83.12 104 PRO A C 1
ATOM 860 O O . PRO A 1 104 ? 12.275 2.403 -4.941 1.00 83.12 104 PRO A O 1
ATOM 863 N N . ASP A 1 105 ? 13.662 0.902 -4.031 1.00 82.69 105 ASP A N 1
ATOM 864 C CA . ASP A 1 105 ? 13.711 0.068 -5.236 1.00 82.69 105 ASP A CA 1
ATOM 865 C C . ASP A 1 105 ? 12.336 -0.507 -5.589 1.00 82.69 105 ASP A C 1
ATOM 867 O O . ASP A 1 105 ? 11.991 -0.606 -6.769 1.00 82.69 105 ASP A O 1
ATOM 871 N N . PHE A 1 106 ? 11.523 -0.853 -4.587 1.00 86.31 106 PHE A N 1
ATOM 872 C CA . PHE A 1 106 ? 10.160 -1.333 -4.819 1.00 86.31 106 PHE A CA 1
ATOM 873 C C . PHE A 1 106 ? 9.245 -0.210 -5.302 1.00 86.31 106 PHE A C 1
ATOM 875 O O . PHE A 1 106 ? 8.497 -0.401 -6.266 1.00 86.31 106 PHE A O 1
ATOM 882 N N . LEU A 1 107 ? 9.353 0.969 -4.682 1.00 86.50 107 LEU A N 1
ATOM 883 C CA . LEU A 1 107 ? 8.579 2.149 -5.063 1.00 86.50 107 LEU A CA 1
ATOM 884 C C . LEU A 1 107 ? 8.896 2.575 -6.504 1.00 86.50 107 LEU A C 1
ATOM 886 O O . LEU A 1 107 ? 7.980 2.726 -7.314 1.00 86.50 107 LEU A O 1
ATOM 890 N N . ASP A 1 108 ? 10.183 2.669 -6.845 1.00 83.38 108 ASP A N 1
ATOM 891 C CA . ASP A 1 108 ? 10.666 3.022 -8.182 1.00 83.38 108 ASP A CA 1
ATOM 892 C C . ASP A 1 108 ? 10.239 1.976 -9.223 1.00 83.38 108 ASP A C 1
ATOM 894 O O . ASP A 1 108 ? 9.807 2.319 -10.327 1.00 83.38 108 ASP A O 1
ATOM 898 N N . THR A 1 109 ? 10.327 0.685 -8.877 1.00 84.75 109 THR A N 1
ATOM 899 C CA . THR A 1 109 ? 9.942 -0.402 -9.788 1.00 84.75 109 THR A CA 1
ATOM 900 C C . THR A 1 109 ? 8.474 -0.285 -10.159 1.00 84.75 109 THR A C 1
ATOM 902 O O . THR A 1 109 ? 8.150 -0.259 -11.347 1.00 84.75 109 THR A O 1
ATOM 905 N N . VAL A 1 110 ? 7.584 -0.169 -9.174 1.00 83.69 110 VAL A N 1
ATOM 906 C CA . VAL A 1 110 ? 6.145 -0.090 -9.445 1.00 83.69 110 VAL A CA 1
ATOM 907 C C . VAL A 1 110 ? 5.773 1.209 -10.154 1.00 83.69 110 VAL A C 1
ATOM 909 O O . VAL A 1 110 ? 5.032 1.147 -11.136 1.00 83.69 110 VAL A O 1
ATOM 912 N N . ALA A 1 111 ? 6.346 2.350 -9.761 1.00 83.94 111 ALA A N 1
ATOM 913 C CA . ALA A 1 111 ? 6.138 3.610 -10.474 1.00 83.94 111 ALA A CA 1
ATOM 914 C C . ALA A 1 111 ? 6.551 3.504 -11.956 1.00 83.94 111 ALA A C 1
ATOM 916 O O . ALA A 1 111 ? 5.857 4.005 -12.837 1.00 83.94 111 ALA A O 1
ATOM 917 N N . SER A 1 112 ? 7.640 2.785 -12.255 1.00 81.56 112 SER A N 1
ATOM 918 C CA . SER A 1 112 ? 8.126 2.607 -13.630 1.00 81.56 112 SER A CA 1
ATOM 919 C C . SER A 1 112 ? 7.328 1.615 -14.483 1.00 81.56 112 SER A C 1
ATOM 921 O O . SER A 1 112 ? 7.369 1.697 -15.713 1.00 81.56 112 SER A O 1
ATOM 923 N N . LEU A 1 113 ? 6.641 0.660 -13.849 1.00 83.81 113 LEU A N 1
ATOM 924 C CA . LEU A 1 113 ? 5.847 -0.377 -14.517 1.00 83.81 113 LEU A CA 1
ATOM 925 C C . LEU A 1 113 ? 4.363 -0.015 -14.618 1.00 83.81 113 LEU A C 1
ATOM 927 O O . LEU A 1 113 ? 3.615 -0.683 -15.334 1.00 83.81 113 LEU A O 1
ATOM 931 N N . SER A 1 114 ? 3.926 1.026 -13.911 1.00 85.44 114 SER A N 1
ATOM 932 C CA . SER A 1 114 ? 2.538 1.458 -13.924 1.00 85.44 114 SER A CA 1
ATOM 933 C C . SER A 1 114 ? 2.125 1.977 -15.304 1.00 85.44 114 SER A C 1
ATOM 935 O O . SER A 1 114 ? 2.608 3.007 -15.773 1.00 85.44 114 SER A O 1
ATOM 937 N N . CYS A 1 115 ? 1.157 1.310 -15.933 1.00 84.62 115 CYS A N 1
ATOM 938 C CA . CYS A 1 115 ? 0.619 1.724 -17.232 1.00 84.62 115 CYS A CA 1
ATOM 939 C C . CYS A 1 115 ? -0.316 2.946 -17.163 1.00 84.62 115 CYS A C 1
ATOM 941 O O . CYS A 1 115 ? -0.560 3.576 -18.188 1.00 84.62 115 CYS A O 1
ATOM 943 N N . THR A 1 116 ? -0.787 3.309 -15.966 1.00 87.19 116 THR A N 1
ATOM 944 C CA . THR A 1 116 ? -1.602 4.507 -15.693 1.00 87.19 116 THR A CA 1
ATOM 945 C C . THR A 1 116 ? -0.832 5.555 -14.885 1.00 87.19 116 THR A C 1
ATOM 947 O O . THR A 1 116 ? -1.429 6.436 -14.284 1.00 87.19 116 THR A O 1
ATOM 950 N N . ALA A 1 117 ? 0.504 5.436 -14.820 1.00 90.06 117 ALA A N 1
ATOM 951 C CA . ALA A 1 117 ? 1.372 6.338 -14.055 1.00 90.06 117 ALA A CA 1
ATOM 952 C C . ALA A 1 117 ? 0.941 6.565 -12.584 1.00 90.06 117 ALA A C 1
ATOM 954 O O . ALA A 1 117 ? 1.145 7.646 -12.031 1.00 90.06 117 ALA A O 1
ATOM 955 N N . CYS A 1 118 ? 0.379 5.535 -11.939 1.00 91.69 118 CYS A N 1
ATOM 956 C CA . CYS A 1 118 ? 0.187 5.502 -10.499 1.00 91.69 118 CYS A CA 1
ATOM 957 C C . CYS A 1 118 ? 1.482 5.838 -9.754 1.00 91.69 118 CYS A C 1
ATOM 959 O O . CYS A 1 118 ? 2.577 5.432 -10.155 1.00 91.69 118 CYS A O 1
ATOM 961 N N . TYR A 1 119 ? 1.335 6.520 -8.624 1.00 91.25 119 TYR A N 1
ATOM 962 C CA . TYR A 1 119 ? 2.447 6.943 -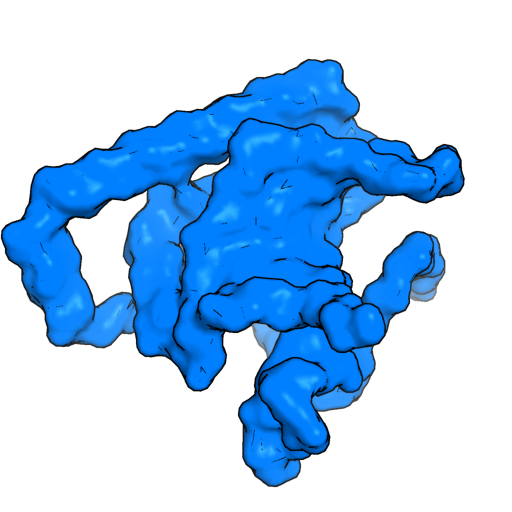7.785 1.00 91.25 119 TYR A CA 1
ATOM 963 C C . TYR A 1 119 ? 2.141 6.724 -6.307 1.00 91.25 119 TYR A C 1
ATOM 965 O O . TYR A 1 119 ? 0.993 6.798 -5.857 1.00 91.25 119 TYR A O 1
ATOM 973 N N . PHE A 1 120 ? 3.193 6.449 -5.537 1.00 92.25 120 PHE A N 1
ATOM 974 C CA . PHE A 1 120 ? 3.080 6.316 -4.092 1.00 92.25 120 PHE A CA 1
ATOM 975 C C . PHE A 1 120 ? 3.033 7.688 -3.435 1.00 92.25 120 PHE A C 1
ATOM 977 O O . PHE A 1 120 ? 3.902 8.528 -3.657 1.00 92.25 120 PHE A O 1
ATOM 984 N N . ASP A 1 121 ? 2.044 7.878 -2.574 1.00 90.81 121 ASP A N 1
ATOM 985 C CA . ASP A 1 121 ? 1.999 8.984 -1.629 1.00 90.81 121 ASP A CA 1
ATOM 986 C C . ASP A 1 121 ? 1.262 8.512 -0.381 1.00 90.81 121 ASP A C 1
ATOM 988 O O . ASP A 1 121 ? 0.077 8.167 -0.413 1.00 90.81 121 ASP A O 1
ATOM 992 N N . LEU A 1 122 ? 2.009 8.456 0.716 1.00 93.56 122 LEU A N 1
ATOM 993 C CA . LEU A 1 122 ? 1.531 7.950 1.986 1.00 93.56 122 LEU A CA 1
ATOM 994 C C . LEU A 1 122 ? 0.997 9.096 2.833 1.00 93.56 122 LEU A C 1
ATOM 996 O O . LEU A 1 122 ? 1.738 10.029 3.154 1.00 93.56 122 LEU A O 1
ATOM 1000 N N . SER A 1 123 ? -0.280 9.024 3.199 1.00 94.12 123 SER A N 1
ATOM 1001 C CA . SER A 1 123 ? -0.901 10.023 4.071 1.00 94.12 123 SER A CA 1
ATOM 1002 C C . SER A 1 123 ? -0.167 10.132 5.410 1.00 94.12 123 SER A C 1
ATOM 1004 O O . SER A 1 123 ? 0.351 9.150 5.938 1.00 94.12 123 SER A O 1
ATOM 1006 N N . GLU A 1 124 ? -0.130 11.341 5.971 1.00 93.81 124 GLU A N 1
ATOM 1007 C CA . GLU A 1 124 ? 0.589 11.621 7.222 1.00 93.81 124 GLU A CA 1
ATOM 1008 C C . GLU A 1 124 ? -0.088 11.021 8.455 1.00 93.81 124 GLU A C 1
ATOM 1010 O O . GLU A 1 124 ? 0.560 10.827 9.485 1.00 93.81 124 GLU A O 1
ATOM 1015 N N . THR A 1 125 ? -1.387 10.742 8.362 1.00 95.69 125 THR A N 1
ATOM 1016 C CA . THR A 1 125 ? -2.200 10.284 9.483 1.00 95.69 125 THR A CA 1
ATOM 1017 C C . THR A 1 125 ? -3.052 9.076 9.133 1.00 95.69 125 THR A C 1
ATOM 1019 O O . THR A 1 125 ? -3.472 8.887 7.988 1.00 95.69 125 THR A O 1
ATOM 1022 N N . LEU A 1 126 ? -3.325 8.265 10.155 1.00 96.56 126 LEU A N 1
ATOM 1023 C CA . LEU A 1 126 ? -4.378 7.258 10.113 1.00 96.56 126 LEU A CA 1
ATOM 1024 C C . LEU A 1 126 ? -5.736 7.947 10.253 1.00 96.56 126 LEU A C 1
ATOM 1026 O O . LEU A 1 126 ? -5.985 8.669 11.218 1.00 96.56 126 LEU A O 1
ATOM 1030 N N . ILE A 1 127 ? -6.624 7.710 9.292 1.00 96.12 127 ILE A N 1
ATOM 1031 C CA . ILE A 1 127 ? -7.961 8.301 9.263 1.00 96.12 127 ILE A CA 1
ATOM 1032 C C . ILE A 1 127 ? -8.964 7.245 9.710 1.00 96.12 127 ILE A C 1
ATOM 1034 O O . ILE A 1 127 ? -9.057 6.181 9.101 1.00 96.12 127 ILE A O 1
ATOM 1038 N N . LYS A 1 128 ? -9.731 7.536 10.763 1.00 95.75 128 LYS A N 1
ATOM 1039 C CA . LYS A 1 128 ? -10.845 6.681 11.182 1.00 95.75 128 LYS A CA 1
ATOM 1040 C C . LYS A 1 128 ? -11.942 6.692 10.117 1.00 95.75 128 LYS A C 1
ATOM 1042 O O . LYS A 1 128 ? -12.301 7.758 9.613 1.00 95.75 128 LYS A O 1
ATOM 1047 N N . LEU A 1 129 ? -12.483 5.522 9.785 1.00 93.12 129 LEU A N 1
ATOM 1048 C CA . LEU A 1 129 ? -13.621 5.441 8.877 1.00 93.12 129 LEU A CA 1
ATOM 1049 C C . LEU A 1 129 ? -14.864 6.107 9.494 1.00 93.12 129 LEU A C 1
ATOM 1051 O O . LEU A 1 129 ? -15.087 6.007 10.699 1.00 93.12 129 LEU A O 1
ATOM 1055 N N . PRO A 1 130 ? -15.706 6.772 8.685 1.00 91.06 130 PRO A N 1
ATOM 1056 C CA . PRO A 1 130 ? -16.866 7.509 9.185 1.00 91.06 130 PRO A CA 1
ATOM 1057 C C . PRO A 1 130 ? -18.070 6.609 9.519 1.00 91.06 130 PRO A C 1
ATOM 1059 O O . PRO A 1 130 ? -19.157 7.125 9.769 1.00 91.06 130 PRO A O 1
ATOM 1062 N N . PHE A 1 131 ? -17.911 5.283 9.491 1.00 88.69 131 PHE A N 1
ATOM 1063 C CA . PHE A 1 131 ? -18.998 4.325 9.684 1.00 88.69 131 PHE A CA 1
ATOM 1064 C C . PHE A 1 131 ? -19.062 3.890 11.157 1.00 88.69 131 PHE A C 1
ATOM 1066 O O . PHE A 1 131 ? -18.103 3.296 11.640 1.00 88.69 131 PHE A O 1
ATOM 1073 N N . PRO A 1 132 ? -20.163 4.145 11.889 1.00 85.81 132 PRO A N 1
ATOM 1074 C CA . PRO A 1 132 ? -20.270 3.788 13.309 1.00 85.81 132 PRO A CA 1
ATOM 1075 C C . PRO A 1 132 ? -20.119 2.287 13.593 1.00 85.81 132 PRO A C 1
ATOM 1077 O O . PRO A 1 132 ? -19.640 1.902 14.656 1.00 85.81 132 PRO A O 1
ATOM 1080 N N . GLU A 1 133 ? -20.513 1.454 12.632 1.00 87.56 133 GLU A N 1
ATOM 1081 C CA . GLU A 1 133 ? -20.434 -0.010 12.686 1.00 87.56 133 GLU A CA 1
ATOM 1082 C C . GLU A 1 133 ? -19.025 -0.565 12.394 1.00 87.56 133 GLU A C 1
ATOM 1084 O O . GLU A 1 133 ? -18.810 -1.775 12.486 1.00 87.56 133 GLU A O 1
ATOM 1089 N N . GLU A 1 134 ? -18.054 0.294 12.067 1.00 89.12 134 GLU A N 1
ATOM 1090 C CA . GLU A 1 134 ? -16.697 -0.093 11.684 1.00 89.12 134 GLU A CA 1
ATOM 1091 C C . GLU A 1 134 ? -15.652 0.753 12.434 1.00 89.12 134 GLU A C 1
ATOM 1093 O O . GLU A 1 134 ? -15.549 1.960 12.240 1.00 89.12 134 GLU A O 1
ATOM 1098 N N . ASP A 1 135 ? -14.823 0.123 13.272 1.00 90.69 135 ASP A N 1
ATOM 1099 C CA . ASP A 1 135 ? -13.792 0.826 14.065 1.00 90.69 135 ASP A CA 1
ATOM 1100 C C . ASP A 1 135 ? -12.424 0.873 13.360 1.00 90.69 135 ASP A C 1
ATOM 1102 O O . ASP A 1 135 ? -11.367 1.109 13.953 1.00 90.69 135 ASP A O 1
ATOM 1106 N N . GLY A 1 136 ? -12.431 0.612 12.056 1.00 94.62 136 GLY A N 1
ATOM 1107 C CA . GLY A 1 136 ? -11.227 0.577 11.250 1.00 94.62 136 GLY A CA 1
ATOM 1108 C C . GLY A 1 136 ? -10.678 1.958 10.911 1.00 94.62 136 GLY A C 1
ATOM 1109 O O . GLY A 1 13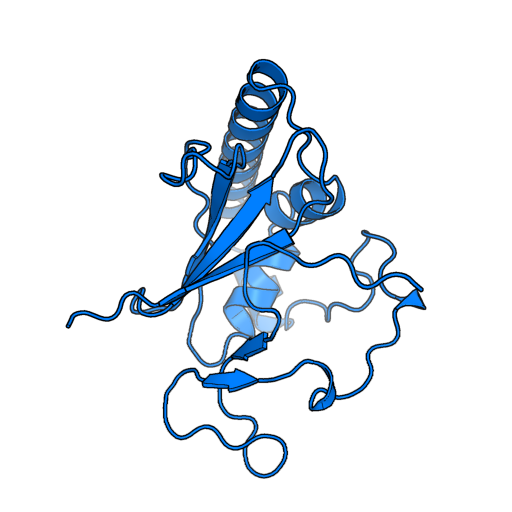6 ? -11.395 2.958 10.817 1.00 94.62 136 GLY A O 1
ATOM 1110 N N . HIS A 1 137 ? -9.373 1.985 10.683 1.00 97.06 137 HIS A N 1
ATOM 1111 C CA . HIS A 1 137 ? -8.635 3.149 10.219 1.00 97.06 137 HIS A CA 1
ATOM 1112 C C . HIS A 1 137 ? -8.009 2.851 8.865 1.00 97.06 137 HIS A C 1
ATOM 1114 O O . HIS A 1 137 ? -7.702 1.704 8.546 1.00 97.06 137 HIS A O 1
ATOM 1120 N N . VAL A 1 138 ? -7.796 3.893 8.074 1.00 96.88 138 VAL A N 1
ATOM 1121 C CA . VAL A 1 138 ? -7.173 3.794 6.761 1.00 96.88 138 VAL A CA 1
ATOM 1122 C C . VAL A 1 138 ? -5.983 4.730 6.641 1.00 96.88 138 VAL A C 1
ATOM 1124 O O . VAL A 1 138 ? -5.972 5.826 7.202 1.00 96.88 138 VAL A O 1
ATOM 1127 N N . VAL A 1 139 ? -4.995 4.316 5.855 1.00 96.94 139 VAL A N 1
ATOM 1128 C CA . VAL A 1 139 ? -3.927 5.185 5.358 1.00 96.94 139 VAL A CA 1
ATOM 1129 C C . VAL A 1 139 ? -3.815 5.011 3.849 1.00 96.94 139 VAL A C 1
ATOM 1131 O O . VAL A 1 139 ? -3.665 3.896 3.354 1.00 96.94 139 VAL A O 1
ATOM 1134 N N . ARG A 1 140 ? -3.926 6.112 3.102 1.00 96.62 140 ARG A N 1
ATOM 1135 C CA . ARG A 1 140 ? -3.716 6.116 1.648 1.00 96.62 140 ARG A CA 1
ATOM 1136 C C . ARG A 1 140 ? -2.239 5.891 1.369 1.00 96.62 140 ARG A C 1
ATOM 1138 O O . ARG A 1 140 ? -1.426 6.509 2.051 1.00 96.62 140 ARG A O 1
ATOM 1145 N N . PHE A 1 141 ? -1.902 5.048 0.398 1.00 95.25 141 PHE A N 1
ATOM 1146 C CA . PHE A 1 141 ? -0.502 4.767 0.056 1.00 95.25 141 PHE A CA 1
ATOM 1147 C C . PHE A 1 141 ? -0.189 4.828 -1.441 1.00 95.25 141 PHE A C 1
ATOM 1149 O O . PHE A 1 141 ? 0.968 5.039 -1.798 1.00 95.25 141 PHE A O 1
ATOM 1156 N N . LEU A 1 142 ? -1.184 4.661 -2.313 1.00 94.25 142 LEU A N 1
ATOM 1157 C CA . LEU A 1 142 ? -1.011 4.696 -3.765 1.00 94.25 142 LEU A CA 1
ATOM 1158 C C . LEU A 1 142 ? -2.167 5.471 -4.395 1.00 94.25 142 LEU A C 1
ATOM 1160 O O . LEU A 1 142 ? -3.309 5.369 -3.941 1.00 94.25 142 LEU A O 1
ATOM 1164 N N . ASN A 1 143 ? -1.855 6.218 -5.447 1.00 93.38 143 ASN A N 1
ATOM 1165 C CA . ASN A 1 143 ? -2.809 7.002 -6.220 1.00 93.38 143 ASN A CA 1
ATOM 1166 C C . ASN A 1 143 ? -2.661 6.691 -7.694 1.00 93.38 143 ASN A C 1
ATOM 1168 O O . ASN A 1 143 ? -1.571 6.365 -8.165 1.00 93.38 143 ASN A O 1
ATOM 1172 N N . ASP A 1 144 ? -3.759 6.829 -8.417 1.00 92.75 144 ASP A N 1
ATOM 1173 C CA . ASP A 1 144 ? -3.722 7.040 -9.852 1.00 92.75 144 ASP A CA 1
ATOM 1174 C C . ASP A 1 144 ? -3.135 8.426 -10.176 1.00 92.75 144 ASP A C 1
ATOM 1176 O O . ASP A 1 144 ? -3.207 9.340 -9.357 1.00 92.75 144 ASP A O 1
ATOM 1180 N N . GLN A 1 145 ? -2.580 8.599 -11.379 1.00 90.56 145 GLN A N 1
ATOM 1181 C CA . GLN A 1 145 ? -2.010 9.874 -11.828 1.00 90.56 145 GLN A CA 1
ATOM 1182 C C . GLN A 1 145 ? -3.006 11.044 -11.738 1.00 90.56 145 GLN A C 1
ATOM 1184 O O . GLN A 1 145 ? -2.596 12.190 -11.556 1.00 90.56 145 GLN A O 1
ATOM 1189 N N . GLN A 1 146 ? -4.300 10.773 -11.912 1.00 89.81 146 GLN A N 1
ATOM 1190 C CA . GLN A 1 146 ? -5.372 11.766 -11.902 1.00 89.81 146 GLN A CA 1
ATOM 1191 C C . GLN A 1 146 ? -6.193 11.725 -10.607 1.00 89.81 146 GLN A C 1
ATOM 1193 O O . GLN A 1 146 ? -7.265 12.326 -10.558 1.00 89.81 146 GLN A O 1
ATOM 1198 N N . ASP A 1 147 ? -5.730 10.980 -9.597 1.00 88.50 147 ASP A N 1
ATOM 1199 C CA . ASP A 1 147 ? -6.440 10.715 -8.344 1.00 88.50 147 ASP A CA 1
ATOM 1200 C C . ASP A 1 147 ? -7.866 10.150 -8.543 1.00 88.50 147 ASP A C 1
ATOM 1202 O O . ASP A 1 147 ? -8.689 10.198 -7.635 1.00 88.50 147 ASP A O 1
ATOM 1206 N N . VAL A 1 148 ? -8.208 9.570 -9.705 1.00 89.94 148 VAL A N 1
ATOM 1207 C CA . VAL A 1 148 ? -9.565 9.008 -9.902 1.00 89.94 148 VAL A CA 1
ATOM 1208 C C . VAL A 1 148 ? -9.777 7.719 -9.109 1.00 89.94 148 VAL A C 1
ATOM 1210 O O . VAL A 1 148 ? -10.915 7.367 -8.793 1.00 89.94 148 VAL A O 1
ATOM 1213 N N . ILE A 1 149 ? -8.687 7.029 -8.761 1.00 92.38 149 ILE A N 1
ATOM 1214 C CA . ILE A 1 149 ? -8.660 5.888 -7.846 1.00 92.38 149 ILE A CA 1
ATOM 1215 C C . ILE A 1 149 ? -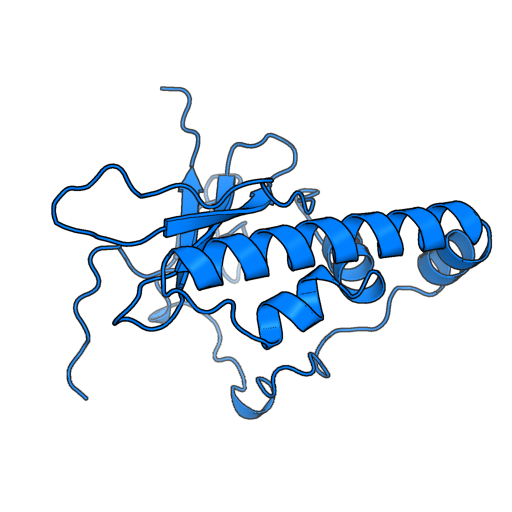7.530 6.090 -6.838 1.00 92.38 149 ILE A C 1
ATOM 1217 O O . ILE A 1 149 ? -6.399 6.410 -7.206 1.00 92.38 149 ILE A O 1
ATOM 1221 N N . CYS A 1 150 ? -7.839 5.828 -5.572 1.00 93.69 150 CYS A N 1
ATOM 1222 C CA . CYS A 1 150 ? -6.884 5.816 -4.474 1.00 93.69 150 CYS A CA 1
ATOM 1223 C C . CYS A 1 150 ? -6.922 4.460 -3.764 1.00 93.69 150 CYS A C 1
ATOM 1225 O O . CYS A 1 150 ? -7.993 3.874 -3.565 1.00 93.69 150 CYS A O 1
ATOM 1227 N N . TRP A 1 151 ? -5.753 3.986 -3.337 1.00 94.81 151 TRP A N 1
ATOM 1228 C CA . TRP A 1 151 ? -5.595 2.749 -2.579 1.00 94.81 151 TRP A CA 1
ATOM 1229 C C . TRP A 1 151 ? -5.181 3.054 -1.145 1.00 94.81 151 TRP A C 1
ATOM 1231 O O . TRP A 1 151 ? -4.329 3.907 -0.872 1.00 94.81 151 TRP A O 1
ATOM 1241 N N . TYR A 1 152 ? -5.783 2.306 -0.230 1.00 96.31 152 TYR A N 1
ATOM 1242 C CA . TYR A 1 152 ? -5.652 2.486 1.203 1.00 96.31 152 TYR A CA 1
ATOM 1243 C C . TYR A 1 152 ? -5.316 1.162 1.869 1.00 96.31 152 TYR A C 1
ATOM 1245 O O . TYR A 1 152 ? -5.842 0.115 1.496 1.00 96.31 152 TYR A O 1
ATOM 1253 N N . LEU A 1 153 ? -4.472 1.212 2.890 1.00 97.38 153 LEU A N 1
ATOM 1254 C CA . LEU A 1 153 ? -4.321 0.121 3.834 1.00 97.38 153 LEU A CA 1
ATOM 1255 C C . LEU A 1 153 ? -5.341 0.331 4.950 1.00 97.38 153 LEU A C 1
ATOM 1257 O O . LEU A 1 153 ? -5.295 1.346 5.643 1.00 97.38 153 LEU A O 1
ATOM 1261 N N . TYR A 1 154 ? -6.244 -0.626 5.109 1.00 96.56 154 TYR A N 1
ATOM 1262 C CA . TYR A 1 154 ? -7.198 -0.697 6.202 1.00 96.56 154 TYR A CA 1
ATOM 1263 C C . TYR A 1 154 ? -6.624 -1.514 7.355 1.00 96.56 154 TYR A C 1
ATOM 1265 O O . TYR A 1 154 ? -6.133 -2.630 7.170 1.00 96.56 154 TYR A O 1
ATOM 1273 N N . LEU A 1 155 ? -6.716 -0.938 8.548 1.00 96.81 155 LEU A N 1
ATOM 1274 C CA . LEU A 1 155 ? -6.268 -1.500 9.810 1.00 96.81 155 LEU A CA 1
ATOM 1275 C C . LEU A 1 155 ? -7.447 -1.559 10.771 1.00 96.81 155 LEU A C 1
ATOM 1277 O O . LEU A 1 155 ? -8.218 -0.607 10.885 1.00 96.81 155 LEU A O 1
ATOM 1281 N N . HIS A 1 156 ? -7.547 -2.656 11.506 1.00 95.19 156 HIS A N 1
ATOM 1282 C CA . HIS A 1 156 ? -8.589 -2.854 12.499 1.00 95.19 156 HIS A CA 1
ATOM 1283 C C . HIS A 1 156 ? -8.002 -3.571 13.716 1.00 95.19 156 HIS A C 1
ATOM 1285 O O . HIS A 1 156 ? -7.147 -4.439 13.530 1.00 95.19 156 HIS A O 1
ATOM 1291 N N . PRO A 1 157 ? -8.451 -3.283 14.950 1.00 92.00 157 PRO A N 1
ATOM 1292 C CA . PRO A 1 157 ? -7.834 -3.897 16.124 1.00 92.00 157 PRO A CA 1
ATOM 1293 C C . PRO A 1 157 ? -8.133 -5.403 16.252 1.00 92.00 157 PRO A C 1
ATOM 1295 O O . PRO A 1 157 ? -7.393 -6.126 16.913 1.00 92.00 157 PRO A O 1
ATOM 1298 N N . GLN A 1 158 ? -9.213 -5.892 15.628 1.00 91.00 158 GLN A N 1
ATOM 1299 C CA . GLN A 1 158 ? -9.642 -7.303 15.700 1.00 91.00 158 GLN A CA 1
ATOM 1300 C C . GLN A 1 158 ? -9.737 -8.037 14.352 1.00 91.00 158 GLN A C 1
ATOM 1302 O O . GLN A 1 158 ? -10.119 -9.203 14.340 1.00 91.00 158 GLN A O 1
ATOM 1307 N N . LYS A 1 159 ? -9.448 -7.383 13.220 1.00 91.44 159 LYS A N 1
ATOM 1308 C CA . LYS A 1 159 ? -9.565 -7.999 11.883 1.00 91.44 159 LYS A CA 1
ATOM 1309 C C . LYS A 1 159 ? -8.216 -7.961 11.187 1.00 91.44 159 LYS A C 1
ATOM 1311 O O . LYS A 1 159 ? -7.392 -7.091 11.469 1.00 91.44 159 LYS A O 1
ATOM 1316 N N . SER A 1 160 ? -8.010 -8.883 10.256 1.00 90.50 160 SER A N 1
ATOM 1317 C CA . SER A 1 160 ? -6.827 -8.852 9.407 1.00 90.50 160 SER A CA 1
ATOM 1318 C C . SER A 1 160 ? -6.783 -7.563 8.572 1.00 90.50 160 SER A C 1
ATOM 1320 O O . SER A 1 160 ? -7.831 -7.094 8.119 1.00 90.50 160 SER A O 1
ATOM 1322 N N . PRO A 1 161 ? -5.588 -6.988 8.353 1.00 93.25 161 PRO A N 1
ATOM 1323 C CA . PRO A 1 161 ? -5.405 -5.851 7.460 1.00 93.25 161 PRO A CA 1
ATOM 1324 C C . PRO A 1 161 ? -5.900 -6.153 6.044 1.00 93.25 161 PRO A C 1
ATOM 1326 O O . PRO A 1 161 ? -5.714 -7.262 5.543 1.00 93.25 161 PRO A O 1
ATOM 1329 N N . LEU A 1 162 ? -6.492 -5.155 5.388 1.00 93.31 162 LEU A N 1
ATOM 1330 C CA . LEU A 1 162 ? -7.014 -5.260 4.022 1.00 93.31 162 LEU A CA 1
ATOM 1331 C C . LEU A 1 162 ? -6.506 -4.096 3.172 1.00 93.31 162 LEU A C 1
ATOM 1333 O O . LEU A 1 162 ? -6.220 -3.018 3.687 1.00 93.31 162 LEU A O 1
ATOM 1337 N N . GLN A 1 163 ? -6.451 -4.286 1.858 1.00 93.94 163 GLN A N 1
ATOM 1338 C CA . GLN A 1 163 ? -6.367 -3.167 0.925 1.00 93.94 163 GLN A CA 1
ATOM 1339 C C . GLN A 1 163 ? -7.786 -2.721 0.571 1.00 93.94 163 GLN A C 1
ATOM 1341 O O . GLN A 1 163 ? -8.598 -3.540 0.146 1.00 93.94 163 GLN A O 1
ATOM 1346 N N . LEU A 1 164 ? -8.063 -1.426 0.690 1.00 94.19 164 LEU A N 1
ATOM 1347 C CA . LEU A 1 164 ? -9.281 -0.809 0.174 1.00 94.19 164 LEU A CA 1
ATOM 1348 C C . LEU A 1 164 ? -8.955 0.055 -1.038 1.00 94.19 164 LEU A C 1
ATOM 1350 O O . LEU A 1 164 ? -7.877 0.639 -1.139 1.00 94.19 164 LEU A O 1
ATOM 1354 N N . THR A 1 165 ? -9.921 0.169 -1.937 1.00 93.31 165 THR A N 1
ATOM 1355 C CA . THR A 1 165 ? -9.875 1.077 -3.082 1.00 93.31 165 THR A CA 1
ATOM 1356 C C . THR A 1 165 ? -11.088 1.974 -3.052 1.00 93.31 165 THR A C 1
ATOM 1358 O O . THR A 1 165 ? -12.198 1.495 -2.829 1.00 93.31 165 THR A O 1
ATOM 1361 N N . SER A 1 166 ? -10.880 3.258 -3.311 1.00 90.69 166 SER A N 1
ATOM 1362 C CA . SER A 1 166 ? -11.964 4.216 -3.477 1.00 90.69 166 SER A CA 1
ATOM 1363 C C . SER A 1 166 ? -11.804 4.936 -4.800 1.00 90.69 166 SER A C 1
ATOM 1365 O O . SER A 1 166 ? -10.707 5.372 -5.148 1.00 90.69 166 SER A O 1
ATOM 1367 N N . SER A 1 167 ? -12.909 5.065 -5.520 1.00 86.06 167 SER A N 1
ATOM 1368 C CA . SER A 1 167 ? -13.024 5.930 -6.682 1.00 86.06 167 SER A CA 1
ATOM 1369 C C . SER A 1 167 ? -13.468 7.319 -6.259 1.00 86.06 167 SER A C 1
ATOM 1371 O O . SER A 1 167 ? -14.541 7.474 -5.670 1.00 86.06 167 SER A O 1
ATOM 1373 N N . LEU A 1 168 ? -12.690 8.333 -6.627 1.00 71.38 168 LEU A N 1
ATOM 1374 C CA . LEU A 1 168 ? -13.154 9.713 -6.619 1.00 71.38 168 LEU A CA 1
ATOM 1375 C C . LEU A 1 168 ? -14.004 9.919 -7.876 1.00 71.38 168 LEU A C 1
ATOM 1377 O O . LEU A 1 168 ? -13.560 10.467 -8.881 1.00 71.38 168 LEU A O 1
ATOM 1381 N N . PHE A 1 169 ? -15.248 9.436 -7.843 1.00 48.69 169 PHE A N 1
ATOM 1382 C CA . PHE A 1 169 ? -16.235 9.893 -8.812 1.00 48.69 169 PHE A CA 1
ATOM 1383 C C . PHE A 1 169 ? -16.561 11.346 -8.464 1.00 48.69 169 PHE A C 1
ATOM 1385 O O . PHE A 1 169 ? -17.282 11.614 -7.503 1.00 48.69 169 PHE A O 1
ATOM 1392 N N . TYR A 1 170 ? -16.027 12.290 -9.238 1.00 36.81 170 TYR A N 1
ATOM 1393 C CA . TYR A 1 170 ? -16.672 13.589 -9.385 1.00 36.81 170 TYR A CA 1
ATOM 1394 C C . TYR A 1 170 ? -18.020 13.323 -10.067 1.00 36.81 170 TYR A C 1
ATOM 1396 O O . TYR A 1 170 ? -18.083 13.199 -11.289 1.00 36.81 170 TYR A O 1
ATOM 1404 N N . ALA A 1 171 ? -19.06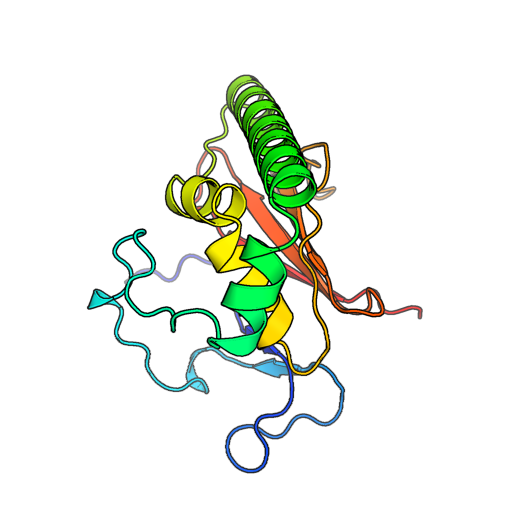2 13.102 -9.266 1.00 32.22 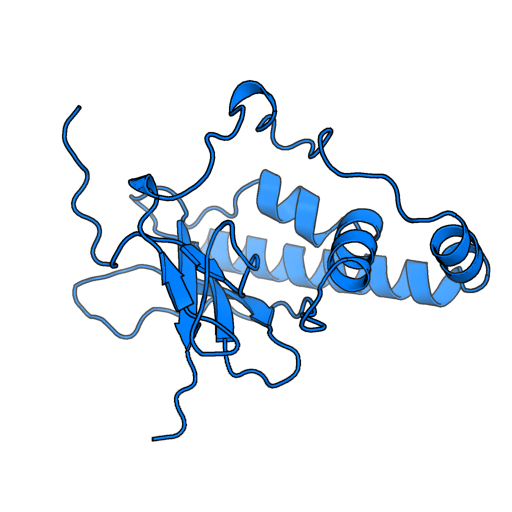171 ALA A N 1
ATOM 1405 C CA . ALA A 1 171 ? -20.442 13.151 -9.731 1.00 32.22 171 ALA A CA 1
ATOM 1406 C C . ALA A 1 171 ? -20.888 14.612 -9.853 1.00 32.22 171 ALA A C 1
ATOM 1408 O O . ALA A 1 171 ? -20.524 15.411 -8.958 1.00 32.22 171 ALA A O 1
#